Protein AF-A0A1W1UBC7-F1 (afdb_monomer)

Solvent-accessible surface area (backbone atoms only — not comparable to full-atom values): 7707 Å² total; per-residue (Å²): 140,76,89,80,90,80,83,81,78,79,79,78,80,75,77,77,69,82,72,73,74,64,52,64,16,38,33,28,47,29,27,66,22,69,87,66,40,45,26,24,36,23,51,74,85,39,83,73,45,74,67,44,41,42,67,37,58,53,91,63,61,45,75,40,60,37,42,80,41,46,38,39,31,22,41,58,91,49,58,93,89,74,54,70,78,42,78,51,73,52,73,39,65,68,62,44,90,89,50,67,30,29,24,39,33,36,38,70,51,58,47,102,80,71,44,82,38,76,46,78,50,78,45,82,25,84,79,132

pLDDT: mean 86.36, std 15.99, range [42.41, 98.44]

Sequence (128 aa):
MRNFKALLLSAFIATTALTTSASASPVYFDNDSGQSGVVDVYVDGKLVFDNVFADSSMMFPTDITAGKHDVVITPNYLALGEADILNTSIDIPETDPDTGAYTVTLTTGTDDLDVPELGLSIDAGHID

Foldseek 3Di:
DDDDDDDPPPDDPPPPPVCPPFFWAWEKEAAQDPPQAFKFKDKQRHTQDARHGHRDIDPGTDTDGFAKIWMWMDHNVDHPPPDTLDTDIDGHHHDDPVQRHKYKYWDWDAPPVRHIHIDIDMDGHDDD

Mean predicted aligned error: 9.28 Å

Secondary structure (DSSP, 8-state):
--------------------PPPEEEEEEEE--TTT-SEEEEETTEEEEEEE-TTEE-SS-EEEESEEEEEEEEETTS-TTT--SEEEEEEEPPPPTTT--EEEEEEEEE-TTS-EEEEEEEEES---

Nearest PDB structures (foldseek):
  5uj6-assembly1_A  TM=4.123E-01  e=2.668E-01  Bacteroides uniformis str. 3978 T3 ii
  6ed1-assembly2_C  TM=4.143E-01  e=6.124E-01  Phocaeicola dorei
  6q9m-assembly1_A  TM=4.500E-01  e=2.585E+00  Drosophila melanogaster

Structure (mmCIF, N/CA/C/O backbone):
data_AF-A0A1W1UBC7-F1
#
_entry.id   AF-A0A1W1UBC7-F1
#
loop_
_atom_site.group_PDB
_atom_site.id
_atom_site.type_symbol
_atom_site.label_atom_id
_atom_site.label_alt_id
_atom_site.label_comp_id
_atom_site.label_asym_id
_atom_site.label_entity_id
_atom_site.label_seq_id
_atom_site.pdbx_PDB_ins_code
_atom_site.Cartn_x
_atom_site.Cartn_y
_atom_site.Cartn_z
_atom_site.occupancy
_atom_site.B_iso_or_equiv
_atom_site.auth_seq_id
_atom_site.auth_comp_id
_atom_site.auth_asym_id
_atom_site.auth_atom_id
_atom_site.pdbx_PDB_model_num
ATOM 1 N N . MET A 1 1 ? -23.492 -67.291 1.688 1.00 42.41 1 MET A N 1
ATOM 2 C CA . MET A 1 1 ? -23.198 -67.088 0.246 1.00 42.41 1 MET A CA 1
ATOM 3 C C . MET A 1 1 ? -24.054 -65.901 -0.182 1.00 42.41 1 MET A C 1
ATOM 5 O O . MET A 1 1 ? -25.236 -65.976 0.092 1.00 42.41 1 MET A O 1
ATOM 9 N N . ARG A 1 2 ? -23.628 -64.757 -0.721 1.00 43.09 2 ARG A N 1
ATOM 10 C CA . ARG A 1 2 ? -22.452 -64.226 -1.444 1.00 43.09 2 ARG A CA 1
ATOM 11 C C . ARG A 1 2 ? -22.466 -62.696 -1.176 1.00 43.09 2 ARG A C 1
ATOM 13 O O . ARG A 1 2 ? -23.548 -62.148 -1.016 1.00 43.09 2 ARG A O 1
ATOM 20 N N . ASN A 1 3 ? -21.331 -62.045 -0.904 1.00 50.00 3 ASN A N 1
ATOM 21 C CA . ASN A 1 3 ? -20.557 -61.176 -1.823 1.00 50.00 3 ASN A CA 1
ATOM 22 C C . ASN A 1 3 ? -21.452 -60.187 -2.610 1.00 50.00 3 ASN A C 1
ATOM 24 O O . ASN A 1 3 ? -22.356 -60.628 -3.303 1.00 50.00 3 ASN A O 1
ATOM 28 N N . PHE A 1 4 ? -21.253 -58.868 -2.564 1.00 54.53 4 PHE A N 1
ATOM 29 C CA . PHE A 1 4 ? -20.069 -58.198 -3.104 1.00 54.53 4 PHE A CA 1
ATOM 30 C C . PHE A 1 4 ? -19.803 -56.827 -2.459 1.00 54.53 4 PHE A C 1
ATOM 32 O O . PHE A 1 4 ? -20.697 -56.003 -2.297 1.00 54.53 4 PHE A O 1
ATOM 39 N N . LYS A 1 5 ? -18.518 -56.600 -2.167 1.00 52.97 5 LYS A N 1
ATOM 40 C CA . LYS A 1 5 ? -17.883 -55.296 -1.975 1.00 52.97 5 LYS A CA 1
ATOM 41 C C . LYS A 1 5 ? -17.995 -54.488 -3.273 1.00 52.97 5 LYS A C 1
ATOM 43 O O . LYS A 1 5 ? -17.638 -55.010 -4.325 1.00 52.97 5 LYS A O 1
ATOM 48 N N . ALA A 1 6 ? -18.375 -53.220 -3.184 1.00 54.16 6 ALA A N 1
ATOM 49 C CA . ALA A 1 6 ? -18.087 -52.236 -4.220 1.00 54.16 6 ALA A CA 1
ATOM 50 C C . ALA A 1 6 ? -17.584 -50.967 -3.529 1.00 54.16 6 ALA A C 1
ATOM 52 O O . ALA A 1 6 ? -18.353 -50.126 -3.074 1.00 54.16 6 ALA A O 1
ATOM 53 N N . LEU A 1 7 ? -16.263 -50.901 -3.371 1.00 52.94 7 LEU A N 1
ATOM 54 C CA . LEU A 1 7 ? -15.553 -49.702 -2.958 1.00 52.94 7 LEU A CA 1
ATOM 55 C C . LEU A 1 7 ? -15.526 -48.786 -4.191 1.00 52.94 7 LEU A C 1
ATOM 57 O O . LEU A 1 7 ? -14.803 -49.069 -5.146 1.00 52.94 7 LEU A O 1
ATOM 61 N N . LEU A 1 8 ? -16.365 -47.751 -4.220 1.00 54.53 8 LEU A N 1
ATOM 62 C CA . LEU A 1 8 ? -16.285 -46.714 -5.247 1.00 54.53 8 LEU A CA 1
ATOM 63 C C . LEU A 1 8 ? -15.035 -45.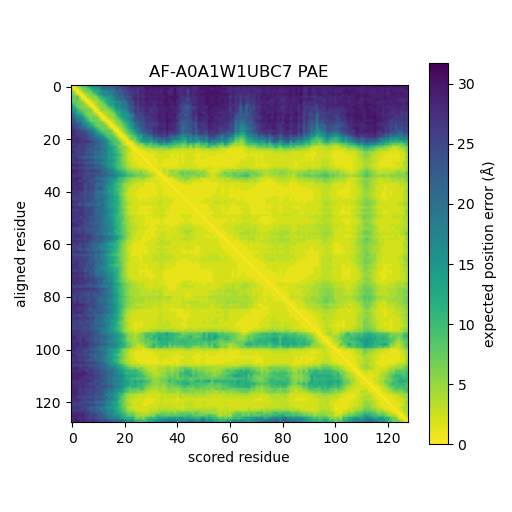881 -4.962 1.00 54.53 8 LEU A C 1
ATOM 65 O O . LEU A 1 8 ? -15.003 -45.047 -4.062 1.00 54.53 8 LEU A O 1
ATOM 69 N N . LEU A 1 9 ? -13.979 -46.189 -5.707 1.00 49.12 9 LEU A N 1
ATOM 70 C CA . LEU A 1 9 ? -12.735 -45.444 -5.742 1.00 49.12 9 LEU A CA 1
ATOM 71 C C . LEU A 1 9 ? -13.000 -44.145 -6.518 1.00 49.12 9 LEU A C 1
ATOM 73 O O . LEU A 1 9 ? -12.900 -44.110 -7.743 1.00 49.12 9 LEU A O 1
ATOM 77 N N . SER A 1 10 ? -13.424 -43.097 -5.815 1.00 60.56 10 SER A N 1
ATOM 78 C CA . SER A 1 10 ? -13.578 -41.759 -6.387 1.00 60.56 10 SER A CA 1
ATOM 79 C C . SER A 1 10 ? -12.204 -41.256 -6.827 1.00 60.56 10 SER A C 1
ATOM 81 O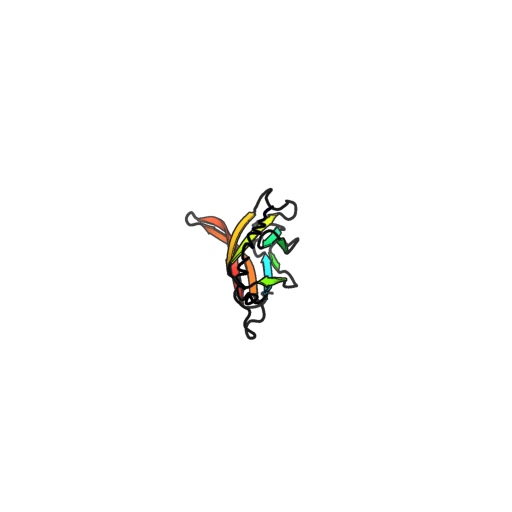 O . SER A 1 10 ? -11.344 -40.966 -5.997 1.00 60.56 10 SER A O 1
ATOM 83 N N . ALA A 1 11 ? -11.979 -41.207 -8.139 1.00 59.75 11 ALA A N 1
ATOM 84 C CA . ALA A 1 11 ? -10.767 -40.673 -8.736 1.00 59.75 11 ALA A CA 1
ATOM 85 C C . ALA A 1 11 ? -10.656 -39.177 -8.410 1.00 59.75 11 ALA A C 1
ATOM 87 O O . ALA A 1 11 ? -11.400 -38.354 -8.941 1.00 59.75 11 ALA A O 1
ATOM 88 N N . PHE A 1 12 ? -9.732 -38.833 -7.516 1.00 54.78 12 PHE A N 1
ATOM 89 C CA . PHE A 1 12 ? -9.321 -37.457 -7.284 1.00 54.78 12 PHE A CA 1
ATOM 90 C C 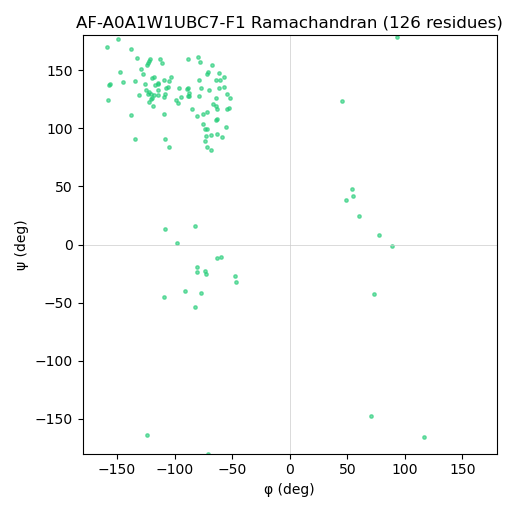. PHE A 1 12 ? -8.471 -37.040 -8.487 1.00 54.78 12 PHE A C 1
ATOM 92 O O . PHE A 1 12 ? -7.310 -37.432 -8.603 1.00 54.78 12 PHE A O 1
ATOM 99 N N . ILE A 1 13 ? -9.064 -36.312 -9.432 1.00 57.72 13 ILE A N 1
ATOM 100 C CA . ILE A 1 13 ? -8.292 -35.649 -10.482 1.00 57.72 13 ILE A CA 1
ATOM 101 C C . ILE A 1 13 ? -7.586 -34.483 -9.791 1.00 57.72 13 ILE A C 1
ATOM 103 O O . ILE A 1 13 ? -8.159 -33.415 -9.604 1.00 57.72 13 ILE A O 1
ATOM 107 N N . ALA A 1 14 ? -6.354 -34.719 -9.341 1.00 54.19 14 ALA A N 1
ATOM 108 C CA . ALA A 1 14 ? -5.448 -33.649 -8.972 1.00 54.19 14 ALA A CA 1
ATOM 109 C C . ALA A 1 14 ? -5.084 -32.916 -10.265 1.00 54.19 14 ALA A C 1
ATOM 111 O O . ALA A 1 14 ? -4.201 -33.341 -11.009 1.00 54.19 14 ALA A O 1
ATOM 112 N N . THR A 1 15 ? -5.813 -31.846 -10.570 1.00 53.47 15 THR A N 1
ATOM 113 C CA . THR A 1 15 ? -5.387 -30.872 -11.568 1.00 53.47 15 THR A CA 1
ATOM 114 C C . THR A 1 15 ? -4.103 -30.260 -11.028 1.00 53.47 15 THR A C 1
ATOM 116 O O . THR A 1 15 ? -4.137 -29.365 -10.187 1.00 53.47 15 T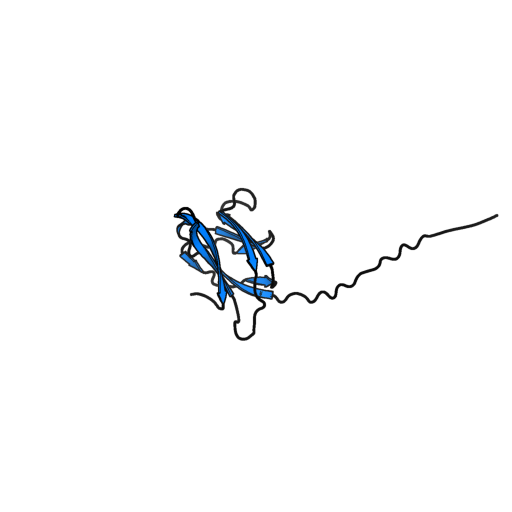HR A O 1
ATOM 119 N N . THR A 1 16 ? -2.952 -30.781 -11.448 1.00 52.06 16 THR A N 1
ATOM 120 C CA . THR A 1 16 ? -1.673 -30.102 -11.268 1.00 52.06 16 THR A CA 1
ATOM 121 C C . THR A 1 16 ? -1.720 -28.876 -12.169 1.00 52.06 16 THR A C 1
ATOM 123 O O . THR A 1 16 ? -1.249 -28.911 -13.307 1.00 52.06 16 THR A O 1
ATOM 126 N N . ALA A 1 17 ? -2.368 -27.808 -11.698 1.00 57.34 17 ALA A N 1
ATOM 127 C CA . ALA A 1 17 ? -2.075 -26.485 -12.204 1.00 57.34 17 ALA A CA 1
ATOM 128 C C . ALA A 1 17 ? -0.559 -26.348 -12.072 1.00 57.34 17 ALA A C 1
ATOM 130 O O . ALA A 1 17 ? -0.017 -26.503 -10.977 1.00 57.34 17 ALA A O 1
ATOM 131 N N . LEU A 1 18 ? 0.128 -26.189 -13.202 1.00 47.59 18 LEU A N 1
ATOM 132 C CA . LEU A 1 18 ? 1.502 -25.725 -13.212 1.00 47.59 18 LEU A CA 1
ATOM 133 C C . LEU A 1 18 ? 1.463 -24.366 -12.523 1.00 47.59 18 LEU A C 1
ATOM 135 O O . LEU A 1 18 ? 1.139 -23.361 -13.146 1.00 47.59 18 LEU A O 1
ATOM 139 N N . THR A 1 19 ? 1.687 -24.353 -11.214 1.00 49.41 19 THR A N 1
ATOM 140 C CA . THR A 1 19 ? 1.894 -23.130 -10.464 1.00 49.41 19 THR A CA 1
ATOM 141 C C . THR A 1 19 ? 3.269 -22.647 -10.887 1.00 49.41 19 THR A C 1
ATOM 143 O O . THR A 1 19 ? 4.280 -22.978 -10.267 1.00 49.41 19 THR A O 1
ATOM 146 N N . THR A 1 20 ? 3.333 -21.931 -12.007 1.00 56.75 20 THR A N 1
ATOM 147 C CA . THR A 1 20 ? 4.365 -20.916 -12.165 1.00 56.75 20 THR A CA 1
ATOM 148 C C . THR A 1 20 ? 4.188 -20.011 -10.959 1.00 56.75 20 THR A C 1
ATOM 150 O O . THR A 1 20 ? 3.202 -19.280 -10.880 1.00 56.75 20 THR A O 1
ATOM 153 N N . SER A 1 21 ? 5.045 -20.183 -9.951 1.00 60.16 21 SER A N 1
ATOM 154 C CA . SER A 1 21 ? 5.092 -19.264 -8.824 1.00 60.16 21 SER A CA 1
ATOM 155 C C . SER A 1 21 ? 5.281 -17.882 -9.424 1.00 60.16 21 SER A C 1
ATOM 157 O O . SER A 1 21 ? 6.264 -17.666 -10.131 1.00 60.16 21 SER A O 1
ATOM 159 N N . ALA A 1 22 ? 4.305 -17.001 -9.229 1.00 68.00 22 ALA A N 1
ATOM 160 C CA . ALA A 1 22 ? 4.450 -15.622 -9.649 1.00 68.00 22 ALA A CA 1
ATOM 161 C C . ALA A 1 22 ? 5.697 -15.048 -8.959 1.00 68.00 22 ALA A C 1
ATOM 163 O O . ALA A 1 22 ? 5.962 -15.352 -7.790 1.00 68.00 22 ALA A O 1
ATOM 164 N N . SER A 1 23 ? 6.512 -14.324 -9.727 1.00 83.19 23 SER A N 1
ATOM 165 C CA . SER A 1 23 ? 7.752 -13.746 -9.215 1.00 83.19 23 SER A CA 1
ATOM 166 C C . SER A 1 23 ? 7.418 -12.725 -8.134 1.00 83.19 23 SER A C 1
ATOM 168 O O . SER A 1 23 ? 6.422 -12.015 -8.252 1.00 83.19 23 SER A O 1
ATOM 170 N N . ALA A 1 24 ? 8.220 -12.667 -7.074 1.00 89.25 24 ALA A N 1
ATOM 171 C CA . ALA A 1 24 ? 8.091 -11.612 -6.083 1.00 89.25 24 ALA A CA 1
ATOM 172 C C . ALA A 1 24 ? 8.942 -10.412 -6.508 1.00 89.25 24 ALA A C 1
ATOM 174 O O . ALA A 1 24 ? 10.089 -10.578 -6.928 1.00 89.25 24 ALA A O 1
ATOM 175 N N . SER A 1 25 ? 8.352 -9.231 -6.405 1.00 94.31 25 SER A N 1
ATOM 176 C CA . SER A 1 25 ? 8.927 -7.940 -6.737 1.00 94.31 25 SER A CA 1
ATOM 177 C C . SER A 1 25 ? 9.210 -7.168 -5.443 1.00 94.31 25 SER A C 1
ATOM 179 O O . SER A 1 25 ? 8.306 -7.062 -4.609 1.00 94.31 25 SER A O 1
ATOM 181 N N . PRO A 1 26 ? 10.418 -6.612 -5.240 1.00 95.62 26 PRO A N 1
ATOM 182 C CA . PRO A 1 26 ? 10.692 -5.736 -4.106 1.00 95.62 26 PRO A CA 1
ATOM 183 C C . PRO A 1 26 ? 9.890 -4.439 -4.241 1.00 95.62 26 PRO A C 1
ATOM 185 O O . PRO A 1 26 ? 10.039 -3.714 -5.228 1.00 95.62 26 PRO A O 1
ATOM 188 N N . VAL A 1 27 ? 9.046 -4.145 -3.255 1.00 96.75 27 VAL A N 1
ATOM 189 C CA . VAL A 1 27 ? 8.188 -2.957 -3.236 1.00 96.75 27 VAL A CA 1
ATOM 190 C C . VAL A 1 27 ? 8.511 -2.108 -2.015 1.00 96.75 27 VAL A C 1
ATOM 192 O O . VAL A 1 27 ? 8.469 -2.590 -0.886 1.00 96.75 27 VAL A O 1
ATOM 195 N N . TYR A 1 28 ? 8.827 -0.842 -2.237 1.00 97.44 28 TYR A N 1
ATOM 196 C CA . TYR A 1 28 ? 8.862 0.199 -1.219 1.00 97.44 28 TYR A CA 1
ATOM 197 C C . TYR A 1 28 ? 7.487 0.848 -1.088 1.00 97.44 28 TYR A C 1
ATOM 199 O O . TYR A 1 28 ? 6.673 0.798 -2.012 1.00 97.44 28 TYR A O 1
ATOM 207 N N . PHE A 1 29 ? 7.252 1.493 0.048 1.00 97.75 29 PHE A N 1
ATOM 208 C CA . PHE A 1 29 ? 6.067 2.308 0.250 1.00 97.75 29 PHE A CA 1
ATOM 209 C C . PHE A 1 29 ? 6.472 3.717 0.665 1.00 97.75 29 PHE A C 1
ATOM 211 O O . PHE A 1 29 ? 7.310 3.882 1.554 1.00 97.75 29 PHE A O 1
ATOM 218 N N . ASP A 1 30 ? 5.860 4.701 0.025 1.00 97.62 30 ASP A N 1
ATOM 219 C CA . ASP A 1 30 ? 6.036 6.118 0.296 1.00 97.62 30 ASP A CA 1
ATOM 220 C C . ASP A 1 30 ? 4.694 6.738 0.682 1.00 97.62 30 ASP A C 1
ATOM 222 O O . ASP A 1 30 ? 3.679 6.547 0.010 1.00 97.62 30 ASP A O 1
ATOM 226 N N . ASN A 1 31 ? 4.670 7.456 1.795 1.00 97.00 31 ASN A N 1
ATOM 227 C CA . ASN A 1 31 ? 3.504 8.202 2.227 1.00 97.00 31 ASN A CA 1
ATOM 228 C C . ASN A 1 31 ? 3.740 9.689 1.970 1.00 97.00 31 ASN A C 1
ATOM 230 O O . ASN A 1 31 ? 4.106 10.426 2.882 1.00 97.00 31 ASN A O 1
ATOM 234 N N . ASP A 1 32 ? 3.466 10.127 0.743 1.00 95.81 32 ASP A N 1
ATOM 235 C CA . ASP A 1 32 ? 3.487 11.537 0.321 1.00 95.81 32 ASP A CA 1
ATOM 236 C C . ASP A 1 32 ? 2.177 12.273 0.683 1.00 95.81 32 ASP A C 1
ATOM 238 O O . ASP A 1 32 ? 1.835 13.332 0.155 1.00 95.81 32 ASP A O 1
ATOM 242 N N . SER A 1 33 ? 1.376 11.695 1.583 1.00 92.31 33 SER A N 1
ATOM 243 C CA . SER A 1 33 ? 0.130 12.283 2.049 1.00 92.31 33 SER A CA 1
ATOM 244 C C . SER A 1 33 ? 0.256 12.767 3.487 1.00 92.31 33 SER A C 1
ATOM 246 O O . SER A 1 33 ? -0.110 12.069 4.440 1.00 92.31 33 SER A O 1
ATOM 248 N N . GLY A 1 34 ? 0.643 14.036 3.638 1.00 87.62 34 GLY A N 1
ATOM 249 C CA . GLY A 1 34 ? 0.585 14.779 4.901 1.00 87.62 34 GLY A CA 1
ATOM 250 C C . GLY A 1 34 ? -0.752 14.645 5.651 1.00 87.62 34 GLY A C 1
ATOM 251 O O . GLY A 1 34 ? -0.802 14.651 6.882 1.00 87.62 34 GLY A O 1
ATOM 252 N N . GLN A 1 35 ? -1.858 14.497 4.913 1.00 86.44 35 GLN A N 1
ATOM 253 C CA . GLN A 1 35 ? -3.214 14.403 5.467 1.00 86.44 35 GLN A CA 1
ATOM 254 C C . GLN A 1 35 ? -3.575 13.006 5.991 1.00 86.44 35 GLN A C 1
ATOM 256 O O . GLN A 1 35 ? -4.504 12.890 6.791 1.00 86.44 35 GLN A O 1
ATOM 261 N N . SER A 1 36 ? -2.861 11.958 5.569 1.00 91.00 36 SER A N 1
ATOM 262 C CA . SER A 1 36 ? -3.124 10.581 6.009 1.00 91.00 36 SER A CA 1
ATOM 263 C C . SER A 1 36 ? -2.691 10.322 7.460 1.00 91.00 36 SER A C 1
ATOM 265 O O . SER A 1 36 ? -3.257 9.460 8.134 1.00 91.00 36 SER A O 1
ATOM 267 N N . GLY A 1 37 ? -1.723 11.095 7.967 1.00 94.50 37 GLY A N 1
ATOM 268 C CA . GLY A 1 37 ? -1.080 10.829 9.251 1.00 94.50 37 GLY A CA 1
ATOM 269 C C . GLY A 1 37 ? -0.171 9.598 9.192 1.00 94.50 37 GLY A C 1
ATOM 270 O O . GLY A 1 37 ? 0.461 9.329 8.177 1.00 94.50 37 GLY A O 1
ATOM 271 N N . VAL A 1 38 ? -0.060 8.871 10.306 1.00 97.00 38 VAL A N 1
ATOM 272 C CA . VAL A 1 38 ? 0.694 7.608 10.350 1.00 97.00 38 VAL A CA 1
ATOM 273 C C . VAL A 1 38 ? -0.237 6.465 9.966 1.00 97.00 38 VAL A C 1
ATOM 275 O O . VAL A 1 38 ? -1.313 6.325 10.560 1.00 97.00 38 VAL A O 1
ATOM 278 N N . VAL A 1 39 ? 0.178 5.650 9.000 1.00 97.94 39 VAL A N 1
ATOM 279 C CA . VAL A 1 39 ? -0.668 4.609 8.409 1.00 97.94 39 VAL A CA 1
ATOM 280 C C . VAL A 1 39 ? -0.049 3.220 8.484 1.00 97.94 39 VAL A C 1
ATOM 282 O O . VAL A 1 39 ? 1.172 3.070 8.490 1.00 97.94 39 VAL A O 1
ATOM 285 N N . ASP A 1 40 ? -0.923 2.220 8.465 1.00 98.25 40 ASP A N 1
ATOM 286 C CA . ASP A 1 40 ? -0.578 0.823 8.227 1.00 98.25 40 ASP A CA 1
ATOM 287 C C . ASP A 1 40 ? -1.101 0.398 6.855 1.00 98.25 40 ASP A C 1
ATOM 289 O O . ASP A 1 40 ? -2.200 0.783 6.444 1.00 98.25 40 ASP A O 1
ATOM 293 N N . VAL A 1 41 ? -0.317 -0.414 6.149 1.00 98.19 41 VAL A N 1
ATOM 294 C CA . VAL A 1 41 ? -0.604 -0.852 4.780 1.00 98.19 41 VAL A CA 1
ATOM 295 C C . VAL A 1 41 ? -0.744 -2.364 4.746 1.00 98.19 41 VAL A C 1
ATOM 297 O O . VAL A 1 41 ? 0.197 -3.113 5.033 1.00 98.19 41 VAL A O 1
ATOM 300 N N . TYR A 1 42 ? -1.924 -2.811 4.338 1.00 98.44 42 TYR A N 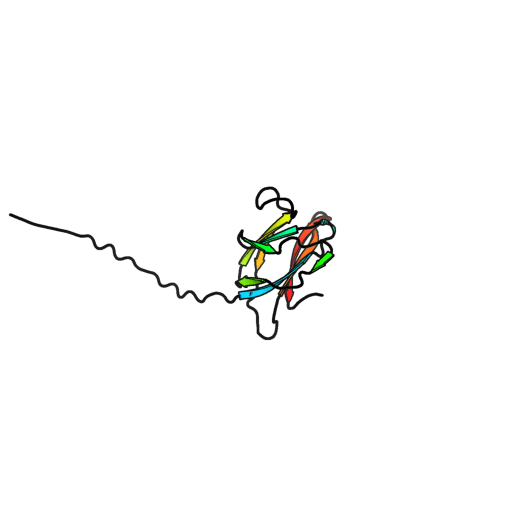1
ATOM 301 C CA . TYR A 1 42 ? -2.273 -4.211 4.193 1.00 98.44 42 TYR A CA 1
ATOM 302 C C . TYR A 1 42 ? -2.364 -4.579 2.718 1.00 98.44 42 TYR A C 1
ATOM 304 O O . TYR A 1 42 ? -3.012 -3.877 1.947 1.00 98.44 42 TYR A O 1
ATOM 312 N N . VAL A 1 43 ? -1.775 -5.714 2.345 1.00 98.19 43 VAL A N 1
ATOM 313 C CA . VAL A 1 43 ? -1.872 -6.293 0.998 1.00 98.19 43 VAL A CA 1
ATOM 314 C C . VAL A 1 43 ? -2.448 -7.696 1.126 1.00 98.19 43 VAL A C 1
ATOM 316 O O . VAL A 1 43 ? -1.941 -8.517 1.896 1.00 98.19 43 VAL A O 1
ATOM 319 N N . ASP A 1 44 ? -3.561 -7.951 0.440 1.00 97.62 44 ASP A N 1
ATOM 320 C CA . ASP A 1 44 ? -4.356 -9.183 0.545 1.00 97.62 44 ASP A CA 1
ATOM 321 C C . ASP A 1 44 ? -4.673 -9.571 2.008 1.00 97.62 44 ASP A C 1
ATOM 323 O O . ASP A 1 44 ? -4.625 -10.741 2.408 1.00 97.62 44 ASP A O 1
ATOM 327 N N . GLY A 1 45 ? -4.950 -8.561 2.840 1.00 97.31 45 GLY A N 1
ATOM 328 C CA . GLY A 1 45 ? -5.288 -8.715 4.258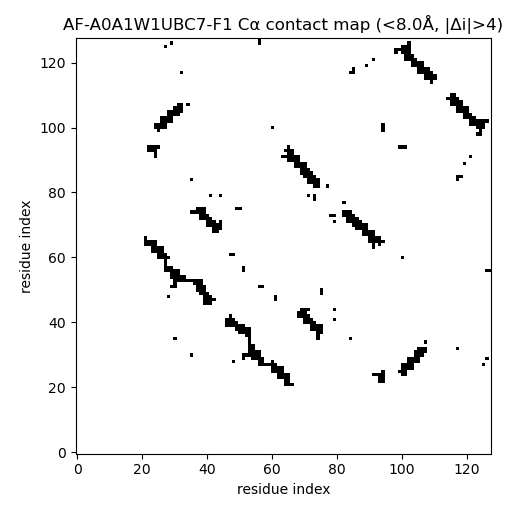 1.00 97.31 45 GLY A CA 1
ATOM 329 C C . GLY A 1 45 ? -4.109 -8.990 5.200 1.00 97.31 45 GLY A C 1
ATOM 330 O O . GLY A 1 45 ? -4.332 -9.275 6.377 1.00 97.31 45 GLY A O 1
ATOM 331 N N . LYS A 1 46 ? -2.860 -8.916 4.725 1.00 97.62 46 LYS A N 1
ATOM 332 C CA . LYS A 1 46 ? -1.652 -9.039 5.560 1.00 97.62 46 LYS A CA 1
ATOM 333 C C . LYS A 1 46 ? -1.005 -7.677 5.750 1.00 97.62 46 LYS A C 1
ATOM 335 O O . LYS A 1 46 ? -0.836 -6.970 4.769 1.00 97.62 46 LYS A O 1
ATOM 340 N N . LEU A 1 47 ? -0.600 -7.345 6.975 1.00 97.44 47 LEU A N 1
ATOM 341 C CA . LEU A 1 47 ? 0.196 -6.147 7.243 1.00 97.44 47 LEU A CA 1
ATOM 342 C C . LEU A 1 47 ? 1.560 -6.281 6.552 1.00 97.44 47 LEU A C 1
ATOM 344 O O . LEU A 1 47 ? 2.298 -7.229 6.835 1.00 97.44 47 LEU A O 1
ATOM 348 N N . VAL A 1 48 ? 1.858 -5.365 5.634 1.00 97.88 48 VAL A N 1
ATOM 349 C CA . VAL A 1 48 ? 3.096 -5.349 4.838 1.00 97.88 48 VAL A CA 1
ATOM 350 C C . VAL A 1 48 ? 3.999 -4.201 5.269 1.00 97.88 48 VAL A C 1
ATOM 352 O O . VAL A 1 48 ? 5.189 -4.419 5.484 1.00 97.88 48 VAL A O 1
ATOM 355 N N . PHE A 1 49 ? 3.434 -3.007 5.452 1.00 97.81 49 PHE A N 1
ATOM 356 C CA . PHE A 1 49 ? 4.150 -1.852 5.989 1.00 97.81 49 PHE A CA 1
ATOM 357 C C . PHE A 1 49 ? 3.421 -1.343 7.226 1.00 97.81 49 PHE A C 1
ATOM 359 O O . PHE A 1 49 ? 2.207 -1.162 7.204 1.00 97.81 49 PHE A O 1
ATOM 366 N N . ASP A 1 50 ? 4.172 -1.155 8.301 1.00 97.12 50 ASP A N 1
ATOM 367 C CA . ASP A 1 50 ? 3.678 -0.787 9.626 1.00 97.12 50 ASP A CA 1
ATOM 368 C C . ASP A 1 50 ? 4.239 0.587 10.001 1.00 97.12 50 ASP A C 1
ATOM 370 O O . ASP A 1 50 ? 5.432 0.839 9.795 1.00 97.12 50 ASP A O 1
ATOM 374 N N . ASN A 1 51 ? 3.397 1.450 10.572 1.00 96.62 51 ASN A N 1
ATOM 375 C CA . ASN A 1 51 ? 3.765 2.781 11.055 1.00 96.62 51 ASN A CA 1
ATOM 376 C C . ASN A 1 51 ? 4.459 3.671 10.006 1.00 96.62 51 ASN A C 1
ATOM 378 O O . ASN A 1 51 ? 5.481 4.303 10.296 1.00 96.62 51 ASN A O 1
ATOM 382 N N . VAL A 1 52 ? 3.911 3.755 8.793 1.00 97.25 52 VAL A N 1
ATOM 383 C CA . VAL A 1 52 ? 4.445 4.654 7.763 1.00 97.25 52 VAL A CA 1
ATOM 384 C C . VAL A 1 52 ? 4.045 6.091 8.093 1.00 97.25 52 VAL A C 1
ATOM 386 O O . VAL A 1 52 ? 2.864 6.444 8.055 1.00 97.25 52 VAL A O 1
ATOM 389 N N . PHE A 1 53 ? 5.019 6.932 8.436 1.00 96.81 53 PHE A N 1
ATOM 390 C CA . PHE A 1 53 ? 4.768 8.331 8.779 1.00 96.81 53 PHE A CA 1
ATOM 391 C C . PHE A 1 53 ? 4.368 9.141 7.547 1.00 96.81 53 PHE A C 1
ATOM 393 O O . PHE A 1 53 ? 4.838 8.876 6.446 1.00 96.81 53 PHE A O 1
ATOM 400 N N . ALA A 1 54 ? 3.532 10.153 7.754 1.00 95.69 54 ALA A N 1
ATOM 401 C CA . ALA A 1 54 ? 3.250 11.156 6.738 1.00 95.69 54 ALA A CA 1
ATOM 402 C C . ALA A 1 54 ? 4.533 11.856 6.265 1.00 95.69 54 ALA A C 1
ATOM 404 O O . ALA A 1 54 ? 5.433 12.113 7.073 1.00 95.69 54 ALA A O 1
ATOM 405 N N . ASP A 1 55 ? 4.570 12.179 4.975 1.00 94.62 55 ASP A N 1
ATOM 406 C CA . ASP A 1 55 ? 5.689 12.797 4.264 1.00 94.62 55 ASP A CA 1
ATOM 407 C C . ASP A 1 55 ? 6.994 11.987 4.425 1.00 94.62 55 ASP A C 1
ATOM 409 O O . ASP A 1 55 ? 8.066 12.539 4.700 1.00 94.62 55 ASP A O 1
ATOM 413 N N . SER A 1 56 ? 6.897 10.652 4.340 1.00 94.50 56 SER A N 1
ATOM 414 C CA . SER A 1 56 ? 8.048 9.760 4.507 1.00 94.50 56 SER A CA 1
ATOM 415 C C . SER A 1 56 ? 7.980 8.479 3.677 1.00 94.50 56 SER A C 1
ATOM 417 O O . SER A 1 56 ? 6.919 7.880 3.501 1.00 94.50 56 SER A O 1
ATOM 419 N N . SER A 1 57 ? 9.163 8.009 3.279 1.00 94.06 57 SER A N 1
ATOM 420 C CA . SER A 1 57 ? 9.379 6.738 2.593 1.00 94.06 57 SER A CA 1
ATOM 421 C C . SER A 1 57 ? 9.938 5.657 3.519 1.00 94.06 57 SER A C 1
ATOM 423 O O . SER A 1 57 ? 10.778 5.905 4.392 1.00 94.06 57 SER A O 1
ATOM 425 N N . MET A 1 58 ? 9.510 4.415 3.294 1.00 94.81 58 MET A N 1
ATOM 426 C CA . MET A 1 58 ? 10.071 3.242 3.961 1.00 94.81 58 MET A CA 1
ATOM 427 C C . MET A 1 58 ? 11.488 2.962 3.457 1.00 94.81 58 MET A C 1
ATOM 429 O O . MET A 1 58 ? 11.735 2.886 2.261 1.00 94.81 58 MET A O 1
ATOM 433 N N . MET A 1 59 ? 12.421 2.725 4.381 1.00 92.06 59 MET A N 1
ATOM 434 C CA . MET A 1 59 ? 13.832 2.466 4.049 1.00 92.06 59 MET A CA 1
ATOM 435 C C . MET A 1 59 ? 14.080 1.076 3.442 1.00 92.06 59 MET A C 1
ATOM 437 O O . MET A 1 59 ? 15.097 0.852 2.788 1.00 92.06 59 MET A O 1
ATOM 441 N N . PHE A 1 60 ? 13.187 0.118 3.695 1.00 94.31 60 PHE A N 1
ATOM 442 C CA . PHE A 1 60 ? 13.348 -1.265 3.257 1.00 94.31 60 PHE A CA 1
ATOM 443 C C . PHE A 1 60 ? 12.127 -1.716 2.458 1.00 94.31 60 PHE A C 1
ATOM 445 O O . PHE A 1 60 ? 11.002 -1.425 2.875 1.00 94.31 60 PHE A O 1
ATOM 452 N N . PRO A 1 61 ? 12.336 -2.442 1.347 1.00 95.69 61 PRO A N 1
ATOM 453 C CA . PRO A 1 61 ? 11.237 -2.969 0.571 1.00 95.69 61 PRO A CA 1
ATOM 454 C C . PRO A 1 61 ? 10.676 -4.234 1.224 1.00 95.69 61 PRO A C 1
ATOM 456 O O . PRO A 1 61 ? 11.359 -4.920 1.992 1.00 95.69 61 PRO A O 1
ATOM 459 N N . THR A 1 62 ? 9.455 -4.581 0.835 1.00 96.69 62 THR A N 1
ATOM 460 C CA . THR A 1 62 ? 8.871 -5.901 1.062 1.00 96.69 62 THR A CA 1
ATOM 461 C C . THR A 1 62 ? 8.656 -6.601 -0.271 1.00 96.69 62 THR A C 1
ATOM 463 O O . THR A 1 62 ? 8.207 -5.988 -1.235 1.00 96.69 62 THR A O 1
ATOM 466 N N . ASP A 1 63 ? 8.957 -7.895 -0.322 1.00 96.19 63 ASP A N 1
ATOM 467 C CA . ASP A 1 63 ? 8.690 -8.722 -1.495 1.00 96.19 63 ASP A CA 1
ATOM 468 C C . ASP A 1 63 ? 7.180 -8.977 -1.628 1.00 96.19 63 ASP A C 1
ATOM 470 O O . ASP A 1 63 ? 6.574 -9.662 -0.797 1.00 96.19 63 ASP A O 1
ATOM 474 N N . ILE A 1 64 ? 6.574 -8.445 -2.690 1.00 95.94 64 ILE A N 1
ATOM 475 C CA . ILE A 1 64 ? 5.160 -8.645 -3.032 1.00 95.94 64 ILE A CA 1
ATOM 476 C C . ILE A 1 64 ? 5.093 -9.424 -4.338 1.00 95.94 64 ILE A C 1
ATOM 478 O O . ILE A 1 64 ? 5.869 -9.193 -5.255 1.00 95.94 64 ILE A O 1
ATOM 482 N N . THR A 1 65 ? 4.189 -10.395 -4.423 1.00 95.12 65 THR A N 1
ATOM 483 C CA . THR A 1 65 ? 4.018 -11.171 -5.658 1.00 95.12 65 THR A CA 1
ATOM 484 C C . THR A 1 65 ? 3.600 -10.251 -6.812 1.00 95.12 65 THR A C 1
ATOM 486 O O . THR A 1 65 ? 2.947 -9.243 -6.589 1.00 95.12 65 THR A O 1
ATOM 489 N N . ALA A 1 66 ? 4.000 -10.553 -8.044 1.00 93.94 66 ALA A N 1
ATOM 490 C CA . ALA A 1 66 ? 3.522 -9.805 -9.197 1.00 93.94 66 ALA A CA 1
ATOM 491 C C . ALA A 1 66 ? 2.048 -10.122 -9.502 1.00 93.94 66 ALA A C 1
ATOM 493 O O . ALA A 1 66 ? 1.595 -11.265 -9.354 1.00 93.94 66 ALA A O 1
ATOM 494 N N . GLY A 1 67 ? 1.327 -9.120 -9.998 1.00 95.19 67 GLY A N 1
ATOM 495 C CA . GLY A 1 67 ? -0.079 -9.186 -10.376 1.00 95.19 67 GLY A CA 1
ATOM 496 C C . GLY A 1 67 ? -0.976 -8.274 -9.543 1.00 95.19 67 GLY A C 1
ATOM 497 O O . GLY A 1 67 ? -0.528 -7.374 -8.834 1.00 95.19 67 GLY A O 1
ATOM 498 N N . LYS A 1 68 ? -2.287 -8.510 -9.648 1.00 97.12 68 LYS A N 1
ATOM 499 C CA . LYS A 1 68 ? -3.304 -7.694 -8.986 1.00 97.12 68 LYS A CA 1
ATOM 500 C C . LYS A 1 68 ? -3.445 -8.054 -7.505 1.00 97.12 68 LYS A C 1
ATOM 502 O O . LYS A 1 68 ? -3.728 -9.209 -7.189 1.00 97.12 68 LYS A O 1
ATOM 507 N N . HIS A 1 69 ? -3.370 -7.041 -6.648 1.00 97.69 69 HIS A N 1
ATOM 508 C CA . HIS A 1 69 ? -3.503 -7.146 -5.198 1.00 97.69 69 HIS A CA 1
ATOM 509 C C . HIS A 1 69 ? -4.547 -6.179 -4.653 1.00 97.69 69 HIS A C 1
ATOM 511 O O . HIS A 1 69 ? -4.685 -5.064 -5.164 1.00 97.69 69 HIS A O 1
ATOM 517 N N . ASP A 1 70 ? -5.240 -6.591 -3.593 1.00 98.06 70 ASP A N 1
ATOM 518 C CA . ASP A 1 70 ? -6.101 -5.696 -2.821 1.00 98.06 70 ASP A CA 1
ATOM 519 C C . ASP A 1 70 ? -5.268 -5.005 -1.742 1.00 98.06 70 ASP A C 1
ATOM 521 O O . ASP A 1 70 ? -4.559 -5.659 -0.972 1.00 98.06 70 ASP A O 1
ATOM 525 N N . VAL A 1 71 ? -5.353 -3.678 -1.692 1.00 98.25 71 VAL A N 1
ATOM 526 C CA . VAL A 1 71 ? -4.597 -2.836 -0.770 1.00 98.25 71 VAL A CA 1
ATOM 527 C C . VAL A 1 71 ? -5.555 -2.055 0.107 1.00 98.25 71 VAL A C 1
ATOM 529 O O . VAL A 1 71 ? -6.433 -1.337 -0.380 1.00 98.25 71 VAL A O 1
ATOM 532 N N . VAL A 1 72 ? -5.352 -2.177 1.413 1.00 98.31 72 VAL A N 1
ATOM 533 C CA . VAL A 1 72 ? -6.099 -1.429 2.420 1.00 98.31 72 VAL A CA 1
ATOM 534 C C . VAL A 1 72 ? -5.123 -0.635 3.266 1.00 98.31 72 VAL A C 1
ATOM 536 O O . VAL A 1 72 ? -4.132 -1.176 3.751 1.00 98.31 72 VAL A O 1
ATOM 539 N N . ILE A 1 73 ? -5.415 0.647 3.442 1.00 97.81 73 ILE A N 1
ATOM 540 C CA . ILE A 1 73 ? -4.639 1.554 4.280 1.00 97.81 73 ILE A CA 1
ATOM 541 C C . ILE A 1 73 ? -5.515 1.981 5.442 1.00 97.81 73 ILE A C 1
ATOM 543 O O . ILE A 1 73 ? -6.633 2.457 5.235 1.00 97.81 73 ILE A O 1
ATOM 547 N N . THR A 1 74 ? -5.003 1.839 6.657 1.00 98.06 74 THR A N 1
ATOM 548 C CA . THR A 1 74 ? -5.693 2.237 7.887 1.00 98.06 74 THR A CA 1
ATOM 549 C C . THR A 1 74 ? -4.852 3.251 8.653 1.00 98.06 74 THR A C 1
ATOM 551 O O . THR A 1 74 ? -3.636 3.315 8.460 1.00 98.06 74 THR A O 1
ATOM 554 N N . PRO A 1 75 ? -5.448 4.043 9.560 1.00 97.38 75 PRO A N 1
ATOM 555 C CA . PRO A 1 75 ? -4.654 4.724 10.572 1.00 97.38 75 PRO A CA 1
ATOM 556 C C . PRO A 1 75 ? -3.931 3.669 11.421 1.00 97.38 75 PRO A C 1
ATOM 558 O O . PRO A 1 75 ? -4.537 2.653 11.765 1.00 97.38 75 PRO A O 1
ATOM 561 N N . ASN A 1 76 ? -2.681 3.917 11.814 1.00 97.12 76 ASN A N 1
ATOM 562 C CA . ASN A 1 76 ? -1.857 2.920 12.524 1.00 97.12 76 ASN A CA 1
ATOM 563 C C . ASN A 1 76 ? -2.395 2.495 13.912 1.00 97.12 76 ASN A C 1
ATOM 565 O O . ASN A 1 76 ? -1.902 1.566 14.544 1.00 97.12 76 ASN A O 1
ATOM 569 N N . TYR A 1 77 ? -3.383 3.219 14.442 1.00 95.38 77 TYR A N 1
ATOM 570 C CA . TYR A 1 77 ? -4.014 2.941 15.734 1.00 95.38 77 TYR A CA 1
ATOM 571 C C . TYR A 1 77 ? -5.331 2.162 15.614 1.00 95.38 77 TYR A C 1
ATOM 573 O O . TYR A 1 77 ? -5.976 1.924 16.639 1.00 95.38 77 TYR A O 1
ATOM 581 N N . LEU A 1 78 ? -5.744 1.797 14.398 1.00 96.25 78 LEU A N 1
ATOM 582 C CA . LEU A 1 78 ? -6.947 1.011 14.127 1.00 96.25 78 LEU A CA 1
ATOM 583 C C . LEU A 1 78 ? -6.584 -0.292 13.426 1.00 96.25 78 LEU A C 1
ATOM 585 O O . LEU A 1 78 ? -5.695 -0.338 12.576 1.00 96.25 78 LEU A O 1
ATOM 589 N N . ALA A 1 79 ? -7.309 -1.352 13.766 1.00 93.88 79 ALA A N 1
ATOM 590 C CA . ALA A 1 79 ? -7.143 -2.632 13.096 1.00 93.88 79 ALA A CA 1
ATOM 591 C C . ALA A 1 79 ? -7.832 -2.640 11.720 1.00 93.88 79 ALA A C 1
ATOM 593 O O . ALA A 1 79 ? -8.806 -1.920 11.481 1.00 93.88 79 ALA A O 1
ATOM 594 N N . LEU A 1 80 ? -7.367 -3.528 10.834 1.00 94.19 80 LEU A N 1
ATOM 595 C CA . LEU A 1 80 ? -8.014 -3.791 9.549 1.00 94.19 80 LEU A CA 1
ATOM 596 C C . LEU A 1 80 ? -9.512 -4.100 9.735 1.00 94.19 80 LEU A C 1
ATOM 598 O O . LEU A 1 80 ? -9.877 -5.014 10.481 1.00 94.19 80 LEU A O 1
ATOM 602 N N . GLY A 1 81 ? -10.368 -3.358 9.028 1.00 92.88 81 GLY A N 1
ATOM 603 C CA . GLY A 1 81 ? -11.825 -3.498 9.088 1.00 92.88 81 GLY A CA 1
ATOM 604 C C . GLY A 1 81 ? -12.526 -2.662 10.167 1.00 92.88 81 GLY A C 1
ATOM 605 O O . GLY A 1 81 ? -13.755 -2.715 10.244 1.00 92.88 81 GLY A O 1
ATOM 606 N N . GLU A 1 82 ? -11.799 -1.891 10.985 1.00 95.81 82 GLU A N 1
ATOM 607 C CA . GLU A 1 82 ? -12.405 -0.907 11.897 1.00 95.81 82 GLU A CA 1
ATOM 608 C C . GLU A 1 82 ? -12.715 0.413 11.180 1.00 95.81 82 GLU A C 1
ATOM 610 O O . GLU A 1 82 ? -13.855 0.882 11.217 1.00 95.81 82 GLU A O 1
ATOM 615 N N . ALA A 1 83 ? -11.713 0.998 10.517 1.00 94.31 83 ALA A N 1
ATOM 616 C CA . ALA A 1 83 ? -11.885 2.116 9.597 1.00 94.31 83 ALA A CA 1
ATOM 617 C C . ALA A 1 83 ? -10.713 2.192 8.611 1.00 94.31 83 ALA A C 1
ATOM 619 O O . ALA A 1 83 ? -9.556 2.330 9.015 1.00 94.31 83 ALA A O 1
ATOM 620 N N . ASP A 1 84 ? -11.040 2.164 7.323 1.00 95.00 84 ASP A N 1
ATOM 621 C CA . ASP A 1 84 ? -10.068 2.251 6.240 1.00 95.00 84 ASP A CA 1
ATOM 622 C C . ASP A 1 84 ? -9.977 3.708 5.761 1.00 95.00 84 ASP A C 1
ATOM 624 O O . ASP A 1 84 ? -10.995 4.374 5.560 1.00 95.00 84 ASP A O 1
ATOM 628 N N . ILE A 1 85 ? -8.755 4.201 5.569 1.00 94.38 85 ILE A N 1
ATOM 629 C CA . ILE A 1 85 ? -8.477 5.481 4.904 1.00 94.38 85 ILE A CA 1
ATOM 630 C C . ILE A 1 85 ? -8.622 5.310 3.388 1.00 94.38 85 ILE A C 1
ATOM 632 O O . ILE A 1 85 ? -9.172 6.174 2.708 1.00 94.38 85 ILE A O 1
ATOM 636 N N . LEU A 1 86 ? -8.123 4.187 2.867 1.00 95.50 86 LEU A N 1
ATOM 637 C CA . LEU A 1 86 ? -8.184 3.833 1.456 1.00 95.50 86 LEU A CA 1
ATOM 638 C C . LEU A 1 86 ? -8.364 2.323 1.313 1.00 95.50 86 LEU A C 1
ATOM 640 O O . LEU A 1 86 ? -7.737 1.545 2.028 1.00 95.50 86 LEU A O 1
ATOM 644 N N . ASN A 1 87 ? -9.194 1.919 0.357 1.00 96.38 87 ASN A N 1
ATOM 645 C CA . ASN A 1 87 ? -9.377 0.530 -0.042 1.00 96.38 87 ASN A CA 1
ATOM 646 C C . ASN A 1 87 ? -9.445 0.486 -1.573 1.00 96.38 87 ASN A C 1
ATOM 648 O O . ASN A 1 87 ? -10.371 1.036 -2.173 1.00 96.38 87 ASN A O 1
ATOM 652 N N . THR A 1 88 ? -8.422 -0.086 -2.202 1.00 96.62 88 THR A N 1
ATOM 653 C CA . THR A 1 88 ? -8.258 -0.103 -3.660 1.00 96.62 88 THR A CA 1
ATOM 654 C C . THR A 1 88 ? -7.524 -1.368 -4.104 1.00 96.62 88 THR A C 1
ATOM 656 O O . THR A 1 88 ? -7.101 -2.170 -3.276 1.00 96.62 88 THR A O 1
ATOM 659 N N . SER A 1 89 ? -7.349 -1.558 -5.409 1.00 97.25 89 SER A N 1
ATOM 660 C CA . SER A 1 89 ? -6.460 -2.593 -5.936 1.00 97.25 89 SER A CA 1
ATOM 661 C C . SER A 1 89 ? -5.335 -1.962 -6.751 1.00 97.25 89 SER A C 1
ATOM 663 O O . SER A 1 89 ? -5.573 -1.016 -7.503 1.00 97.25 89 SER A O 1
ATOM 665 N N . ILE A 1 90 ? -4.140 -2.542 -6.674 1.00 96.56 90 ILE A N 1
ATOM 666 C CA . ILE A 1 90 ? -2.989 -2.179 -7.514 1.00 96.56 90 ILE A CA 1
ATOM 667 C C . ILE A 1 90 ? -2.496 -3.401 -8.290 1.00 96.56 90 ILE A C 1
ATOM 669 O O . ILE A 1 90 ? -2.764 -4.536 -7.899 1.00 96.56 90 ILE A O 1
ATOM 67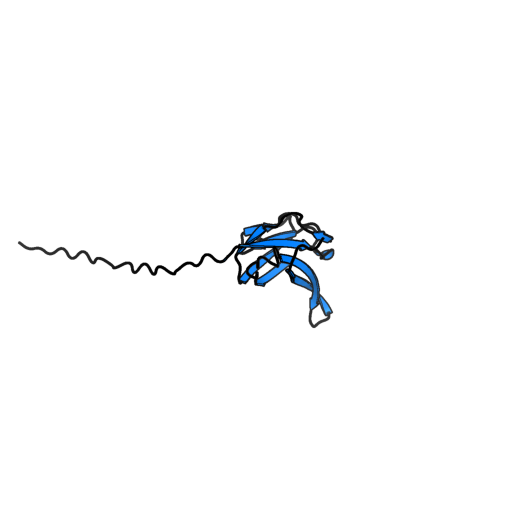3 N N . ASP A 1 91 ? -1.798 -3.172 -9.398 1.00 96.38 91 ASP A N 1
ATOM 674 C CA . ASP A 1 91 ? -1.129 -4.220 -10.173 1.00 96.38 91 ASP A CA 1
ATOM 675 C C . ASP A 1 91 ? 0.384 -4.064 -9.991 1.00 96.38 91 ASP A C 1
ATOM 677 O O . ASP A 1 91 ? 0.952 -3.048 -10.397 1.00 96.38 91 ASP A O 1
ATOM 681 N N . ILE A 1 92 ? 1.016 -5.024 -9.314 1.00 95.25 92 ILE A N 1
ATOM 682 C CA . ILE A 1 92 ? 2.460 -5.042 -9.072 1.00 95.25 92 ILE A CA 1
ATOM 683 C C . ILE A 1 92 ? 3.145 -5.683 -10.284 1.00 95.25 92 ILE A C 1
ATOM 685 O O . ILE A 1 92 ? 2.925 -6.869 -10.544 1.00 95.25 92 ILE A O 1
ATOM 689 N N . PRO A 1 93 ? 3.999 -4.960 -11.027 1.00 92.69 93 PRO A N 1
ATOM 690 C CA . PRO A 1 93 ? 4.689 -5.542 -12.168 1.00 92.69 93 PRO A CA 1
ATOM 691 C C . PRO A 1 93 ? 5.704 -6.604 -11.727 1.00 92.69 93 PRO A C 1
ATOM 693 O O . PRO A 1 93 ? 6.249 -6.550 -10.622 1.00 92.69 93 PRO A O 1
ATOM 696 N N . GLU A 1 94 ? 6.009 -7.554 -12.612 1.00 90.69 94 GLU A N 1
ATOM 697 C CA . GLU A 1 94 ? 7.172 -8.428 -12.428 1.00 90.69 94 GLU A CA 1
ATOM 698 C C . GLU A 1 94 ? 8.456 -7.594 -12.469 1.00 90.69 94 GLU A C 1
ATOM 700 O O . GLU A 1 94 ? 8.694 -6.869 -13.436 1.00 90.69 94 GLU A O 1
ATOM 705 N N . THR A 1 95 ? 9.298 -7.706 -11.437 1.00 84.19 95 THR A N 1
ATOM 706 C CA . THR A 1 95 ? 10.596 -7.025 -11.429 1.00 84.19 95 THR A CA 1
ATOM 707 C C . THR A 1 95 ? 11.483 -7.535 -12.560 1.00 84.19 95 THR A C 1
ATOM 709 O O . THR A 1 95 ? 11.905 -8.692 -12.583 1.00 84.19 95 THR A O 1
ATOM 712 N N . ASP A 1 96 ? 11.812 -6.623 -13.470 1.00 81.44 96 ASP A N 1
ATOM 713 C CA . ASP A 1 96 ? 12.879 -6.787 -14.451 1.00 81.44 96 ASP A CA 1
ATOM 714 C C . ASP A 1 96 ? 14.247 -6.526 -13.775 1.00 81.44 96 ASP A C 1
ATOM 716 O O . ASP A 1 96 ? 14.341 -5.606 -12.947 1.00 81.44 96 ASP A O 1
ATOM 720 N N . PRO A 1 97 ? 15.317 -7.286 -14.099 1.00 76.44 97 PRO A N 1
ATOM 721 C CA . PRO A 1 97 ? 16.684 -6.988 -13.658 1.00 76.44 97 PRO A CA 1
ATOM 722 C C . PRO A 1 97 ? 17.134 -5.530 -13.852 1.00 76.44 97 PRO A C 1
ATOM 724 O O . PRO A 1 97 ? 17.977 -5.073 -13.079 1.00 76.44 97 PRO A O 1
ATOM 727 N N . ASP A 1 98 ? 16.581 -4.800 -14.823 1.00 79.12 98 ASP A N 1
ATOM 728 C CA . ASP A 1 98 ? 16.905 -3.386 -15.057 1.00 79.12 98 ASP A CA 1
ATOM 729 C C . ASP A 1 98 ? 16.162 -2.421 -14.108 1.00 79.12 98 ASP A C 1
ATOM 731 O O . ASP A 1 98 ? 16.629 -1.307 -13.870 1.00 79.12 98 ASP A O 1
ATOM 735 N N . THR A 1 99 ? 15.013 -2.832 -13.554 1.00 80.19 99 THR A N 1
ATOM 736 C CA . THR A 1 99 ? 14.176 -1.998 -12.666 1.00 80.19 99 THR A CA 1
ATOM 737 C C . THR A 1 99 ? 14.552 -2.165 -11.193 1.00 80.19 99 THR A C 1
ATOM 739 O O . THR A 1 99 ? 14.591 -1.192 -10.442 1.00 80.19 99 THR A O 1
ATOM 742 N N . GLY A 1 100 ? 14.853 -3.395 -10.768 1.00 85.44 100 GLY A N 1
ATOM 743 C CA . GLY A 1 100 ? 15.330 -3.719 -9.418 1.00 85.44 100 GLY A CA 1
ATOM 744 C C . GLY A 1 100 ? 14.280 -3.654 -8.297 1.00 85.44 100 GLY A C 1
ATOM 745 O O . GLY A 1 100 ? 14.257 -4.556 -7.463 1.00 85.44 100 GLY A O 1
ATOM 746 N N . ALA A 1 101 ? 13.414 -2.637 -8.272 1.00 93.56 101 ALA A N 1
ATOM 747 C CA . ALA A 1 101 ? 12.339 -2.467 -7.289 1.00 93.56 101 ALA A CA 1
ATOM 748 C C . ALA A 1 101 ? 11.235 -1.532 -7.811 1.00 93.56 101 ALA A C 1
ATOM 750 O O . ALA A 1 101 ? 11.421 -0.848 -8.817 1.00 93.56 101 ALA A O 1
ATOM 751 N N . TYR A 1 102 ? 10.113 -1.472 -7.099 1.00 95.38 102 TYR A N 1
ATOM 752 C CA . TYR A 1 102 ? 9.042 -0.496 -7.316 1.00 95.38 102 TYR A CA 1
ATOM 753 C C . TYR A 1 102 ? 8.769 0.291 -6.037 1.00 95.38 102 TYR A C 1
ATOM 755 O O . TYR A 1 102 ? 9.021 -0.211 -4.942 1.00 95.38 102 TYR A O 1
ATOM 763 N N . THR A 1 103 ? 8.205 1.487 -6.163 1.00 96.94 103 THR A N 1
ATOM 764 C CA . THR A 1 103 ? 7.673 2.262 -5.037 1.00 96.94 103 THR A CA 1
ATOM 765 C C . THR A 1 103 ? 6.181 2.470 -5.243 1.00 96.94 103 THR A C 1
ATOM 767 O O . THR A 1 103 ? 5.758 2.888 -6.319 1.00 96.94 103 THR A O 1
ATOM 770 N N . VAL A 1 104 ? 5.388 2.147 -4.224 1.00 97.31 104 VAL A N 1
ATOM 771 C CA . VAL A 1 104 ? 3.968 2.498 -4.156 1.00 97.31 104 VAL A CA 1
ATOM 772 C C . VAL A 1 104 ? 3.834 3.758 -3.314 1.00 97.31 104 VAL A C 1
ATOM 774 O O . VAL A 1 104 ? 4.221 3.746 -2.147 1.00 97.31 104 VAL A O 1
ATOM 777 N N . THR A 1 105 ? 3.264 4.815 -3.884 1.00 97.50 105 THR A N 1
ATOM 778 C CA . THR A 1 105 ? 3.108 6.102 -3.200 1.00 97.50 105 THR A CA 1
ATOM 779 C C . THR A 1 105 ? 1.646 6.370 -2.869 1.00 97.50 105 THR A C 1
ATOM 781 O O . THR A 1 105 ? 0.787 6.331 -3.752 1.00 97.50 105 THR A O 1
ATOM 784 N N . LEU A 1 106 ? 1.362 6.674 -1.600 1.00 96.75 106 LEU A N 1
ATOM 785 C CA . LEU A 1 106 ? 0.090 7.242 -1.158 1.00 96.75 106 LEU A CA 1
ATOM 786 C C . LEU A 1 106 ? 0.083 8.743 -1.430 1.00 96.75 106 LEU A C 1
ATOM 788 O O . LEU A 1 106 ? 0.775 9.503 -0.761 1.00 96.75 106 LEU A O 1
ATOM 792 N N . THR A 1 107 ? -0.732 9.165 -2.390 1.00 93.88 107 THR A N 1
ATOM 793 C CA . THR A 1 107 ? -0.817 10.560 -2.830 1.00 93.88 107 THR A CA 1
ATOM 794 C C . THR A 1 107 ? -2.147 11.191 -2.434 1.00 93.88 107 THR A C 1
ATOM 796 O O . THR A 1 107 ? -3.158 10.509 -2.246 1.00 93.88 107 THR A O 1
ATOM 799 N N . THR A 1 108 ? -2.161 12.520 -2.324 1.00 89.94 108 THR A N 1
ATOM 800 C CA . THR A 1 108 ? -3.399 13.314 -2.316 1.00 89.94 108 THR A CA 1
ATOM 801 C C . THR A 1 108 ? -3.726 13.818 -3.714 1.00 89.94 108 THR A C 1
ATOM 803 O O . THR A 1 108 ? -2.907 14.492 -4.339 1.00 89.94 108 THR A O 1
ATOM 806 N N . GLY A 1 109 ? -4.943 13.543 -4.166 1.00 85.19 109 GLY A N 1
ATOM 807 C CA . GLY A 1 109 ? -5.537 14.076 -5.384 1.00 85.19 109 GLY A CA 1
ATOM 808 C C . GLY A 1 109 ? -6.857 14.789 -5.103 1.00 85.19 109 GLY A C 1
ATOM 809 O O . GLY A 1 109 ? -7.179 15.128 -3.962 1.00 85.19 109 GLY A O 1
ATOM 810 N N . THR A 1 110 ? -7.623 15.013 -6.163 1.00 86.00 110 THR A N 1
ATOM 811 C CA . THR A 1 110 ? -9.007 15.482 -6.092 1.00 86.00 110 THR A CA 1
ATOM 812 C C . THR A 1 110 ? -9.864 14.658 -7.038 1.00 86.00 110 THR A C 1
ATOM 814 O O . THR A 1 110 ? -9.420 14.376 -8.152 1.00 86.00 110 THR A O 1
ATOM 817 N N . ASP A 1 111 ? -11.080 14.324 -6.617 1.00 83.44 111 ASP A N 1
ATOM 818 C CA . ASP A 1 111 ? -12.052 13.632 -7.460 1.00 83.44 111 ASP A CA 1
ATOM 819 C C . ASP A 1 111 ? -12.602 14.542 -8.582 1.00 83.44 111 ASP A C 1
ATOM 821 O O . ASP A 1 111 ? -12.264 15.725 -8.692 1.00 83.44 111 ASP A O 1
ATOM 825 N N . ASP A 1 112 ? -13.503 14.004 -9.411 1.00 86.31 112 ASP A N 1
ATOM 826 C CA . ASP A 1 112 ? -14.166 14.737 -10.507 1.00 86.31 112 ASP A CA 1
ATOM 827 C C . ASP A 1 112 ? -14.990 15.961 -10.040 1.00 86.31 112 ASP A C 1
ATOM 829 O O . ASP A 1 112 ? -15.472 16.746 -10.864 1.00 86.31 112 ASP A O 1
ATOM 833 N N . LEU A 1 113 ? -15.206 16.107 -8.730 1.00 89.56 113 LEU A N 1
ATOM 834 C CA . LEU A 1 113 ? -15.939 17.194 -8.087 1.00 89.56 113 LEU A CA 1
ATOM 835 C C . LEU A 1 113 ? -15.010 18.148 -7.315 1.00 89.56 113 LEU A C 1
ATOM 837 O O . LEU A 1 113 ? -15.505 18.966 -6.532 1.00 89.56 113 LEU A O 1
ATOM 841 N N . ASP A 1 114 ? -13.696 18.061 -7.543 1.00 86.81 114 ASP A N 1
ATOM 842 C CA . ASP A 1 114 ? -12.645 18.820 -6.856 1.00 86.81 114 ASP A CA 1
ATOM 843 C C . ASP A 1 114 ? -12.600 18.569 -5.331 1.00 86.81 114 ASP A C 1
ATOM 845 O O . ASP A 1 114 ? -12.131 19.411 -4.553 1.00 86.81 114 ASP A O 1
ATOM 849 N N . VAL A 1 115 ? -13.094 17.416 -4.870 1.00 85.50 115 VAL A N 1
ATOM 850 C CA . VAL A 1 115 ? -13.029 17.011 -3.462 1.00 85.50 115 VAL A CA 1
ATOM 851 C C . VAL A 1 115 ? -11.706 16.286 -3.218 1.00 85.50 115 VAL A C 1
ATOM 853 O O . VAL A 1 115 ? -11.390 15.369 -3.969 1.00 85.50 115 VAL A O 1
ATOM 856 N N . PRO A 1 116 ? -10.930 16.644 -2.175 1.00 83.38 116 PRO A N 1
ATOM 857 C CA . PRO A 1 116 ? -9.693 15.942 -1.856 1.00 83.38 116 PRO A CA 1
ATOM 858 C C . PRO A 1 116 ? -9.911 14.437 -1.677 1.00 83.38 116 PRO A C 1
ATOM 860 O O . PRO A 1 116 ? -10.768 14.021 -0.894 1.00 83.38 116 PRO A O 1
ATOM 863 N N . GLU A 1 117 ? -9.098 13.638 -2.358 1.00 89.44 117 GLU A N 1
ATOM 864 C CA . GLU A 1 117 ? -9.107 12.180 -2.267 1.00 89.44 117 GLU A CA 1
ATOM 865 C C . GLU A 1 117 ? -7.692 11.628 -2.093 1.00 89.44 117 GLU A 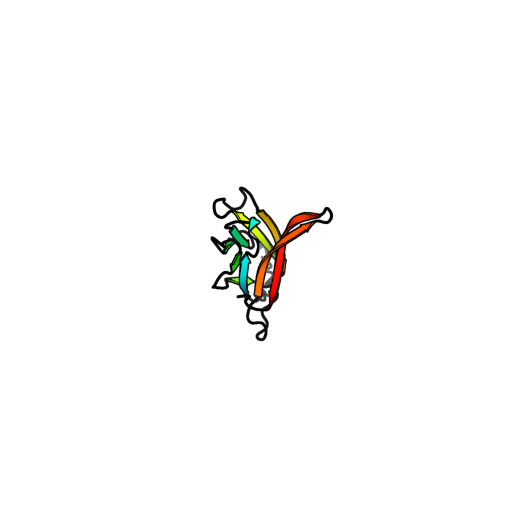C 1
ATOM 867 O O . GLU A 1 117 ? -6.699 12.303 -2.367 1.00 89.44 117 GLU A O 1
ATOM 872 N N . LEU A 1 118 ? -7.601 10.392 -1.608 1.00 92.75 118 LEU A N 1
ATOM 873 C CA . LEU A 1 118 ? -6.342 9.664 -1.511 1.00 92.75 118 LEU A CA 1
ATOM 874 C C . LEU A 1 118 ? -6.274 8.612 -2.609 1.00 92.75 118 LEU A C 1
ATOM 876 O O . LEU A 1 118 ? -7.267 7.944 -2.894 1.00 92.75 118 LEU A O 1
ATOM 880 N N . GLY A 1 119 ? -5.090 8.448 -3.189 1.00 94.44 119 GLY A N 1
ATOM 881 C CA . GLY A 1 119 ? -4.836 7.490 -4.257 1.00 94.44 119 GLY A CA 1
ATOM 882 C C . GLY A 1 119 ? -3.510 6.765 -4.075 1.00 94.44 119 GLY A C 1
ATOM 883 O O . GLY A 1 119 ? -2.681 7.151 -3.254 1.00 94.44 119 GLY A O 1
ATOM 884 N N . LEU A 1 120 ? -3.318 5.706 -4.862 1.00 96.00 120 LEU A N 1
ATOM 885 C CA . LEU A 1 120 ? -2.039 5.013 -4.979 1.00 96.00 120 LEU A CA 1
ATOM 886 C C . LEU A 1 120 ? -1.482 5.181 -6.388 1.00 96.00 120 LEU A C 1
ATOM 888 O O . LEU A 1 120 ? -2.197 4.949 -7.366 1.00 96.00 120 LEU A O 1
ATOM 892 N N . SER A 1 121 ? -0.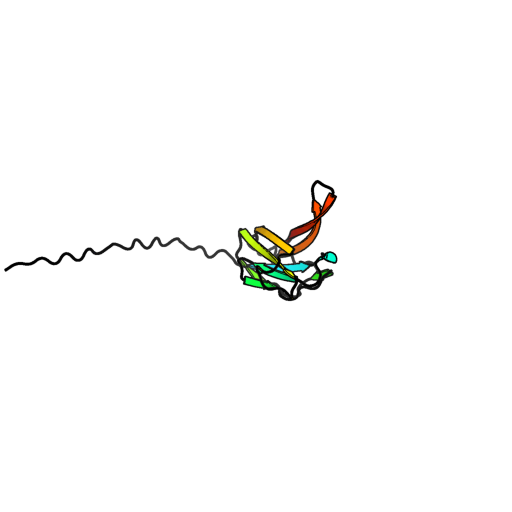202 5.524 -6.481 1.00 94.94 121 SER A N 1
ATOM 893 C CA . SER A 1 121 ? 0.595 5.388 -7.702 1.00 94.94 121 SER A CA 1
ATOM 894 C C . SER A 1 121 ? 1.673 4.327 -7.515 1.00 94.94 121 SER A C 1
ATOM 896 O O . SER A 1 121 ? 2.017 3.966 -6.389 1.00 94.94 121 SER A O 1
ATOM 898 N N . ILE A 1 122 ? 2.179 3.797 -8.628 1.00 94.94 122 ILE A N 1
ATOM 899 C CA . ILE A 1 122 ? 3.309 2.873 -8.637 1.00 94.94 122 ILE A CA 1
ATOM 900 C C . ILE A 1 122 ? 4.338 3.334 -9.659 1.00 94.94 122 ILE A C 1
ATOM 902 O O . ILE A 1 122 ? 4.010 3.553 -10.826 1.00 94.94 122 ILE A O 1
ATOM 906 N N . ASP A 1 123 ? 5.582 3.434 -9.210 1.00 94.44 123 ASP A N 1
ATOM 907 C CA . ASP A 1 123 ? 6.707 3.907 -10.004 1.00 94.44 123 ASP A CA 1
ATOM 908 C C . ASP A 1 123 ? 7.879 2.924 -9.922 1.00 94.44 123 ASP A C 1
ATOM 910 O O . ASP A 1 123 ? 8.050 2.183 -8.951 1.00 94.44 123 ASP A O 1
ATOM 914 N N . ALA A 1 124 ? 8.681 2.881 -10.984 1.00 92.69 124 ALA A N 1
ATOM 915 C CA . ALA A 1 124 ? 9.877 2.049 -11.048 1.00 92.69 124 ALA A CA 1
ATOM 916 C C . ALA A 1 124 ? 11.026 2.676 -10.240 1.00 92.69 124 ALA A C 1
ATOM 918 O O . ALA A 1 124 ? 11.329 3.858 -10.400 1.00 92.69 124 ALA A O 1
ATOM 919 N N . GLY A 1 125 ? 11.714 1.856 -9.446 1.00 88.56 125 GLY A N 1
ATOM 920 C CA . GLY A 1 125 ? 12.826 2.258 -8.587 1.00 88.56 125 GLY A CA 1
ATOM 921 C C . GLY A 1 125 ? 12.412 2.603 -7.153 1.00 88.56 125 GLY A C 1
ATOM 922 O O . GLY A 1 125 ? 11.240 2.532 -6.783 1.00 88.56 125 GLY A O 1
ATOM 923 N N . HIS A 1 126 ? 13.412 2.950 -6.341 1.00 85.19 126 HIS A N 1
ATOM 924 C CA . HIS A 1 126 ? 13.221 3.550 -5.020 1.00 85.19 126 HIS A CA 1
ATOM 925 C C . HIS A 1 126 ? 13.173 5.074 -5.161 1.00 85.19 126 HIS A C 1
ATOM 927 O O . HIS A 1 126 ? 14.009 5.643 -5.869 1.00 85.19 126 HIS A O 1
ATOM 933 N N . ILE A 1 127 ? 12.199 5.707 -4.513 1.00 74.81 127 ILE A N 1
ATOM 934 C CA . ILE A 1 127 ? 12.097 7.162 -4.400 1.00 74.81 127 ILE A CA 1
ATOM 935 C C . ILE A 1 127 ? 12.656 7.544 -3.018 1.00 74.81 127 ILE A C 1
ATOM 937 O O . ILE A 1 127 ? 12.225 6.971 -2.021 1.00 74.81 127 ILE A O 1
ATOM 941 N N . ASP A 1 128 ? 13.649 8.443 -2.999 1.00 59.47 128 ASP A N 1
ATOM 942 C CA . ASP A 1 128 ? 14.325 8.982 -1.800 1.00 59.47 128 ASP A CA 1
ATOM 943 C C . ASP A 1 128 ? 13.770 10.363 -1.408 1.00 59.47 128 ASP A C 1
ATOM 945 O O . ASP A 1 128 ? 13.569 11.195 -2.331 1.00 59.47 128 ASP A O 1
#

Radius of gyration: 21.73 Å; Cα contacts (8 Å, |Δi|>4): 266; chains: 1; bounding box: 40×86×31 Å

Organism: NCBI:txid695939